Protein AF-A0AAN4LEB9-F1 (afdb_monomer_lite)

Sequence (79 aa):
MPSSGITTGELIRKLLDAECQHIGSKGSHRYFEHAVLPGEKIPVPHAAQLSAKGKDASYIVEKNVKKFLKKIEKAKKLV

Radius of gyration: 12.74 Å; chains: 1; bounding box: 30×28×35 Å

Structure (mmCIF, N/CA/C/O backbone):
data_AF-A0AAN4LEB9-F1
#
_entry.id   AF-A0AAN4LEB9-F1
#
loop_
_atom_site.group_PDB
_atom_site.id
_atom_site.type_symbol
_atom_site.label_atom_id
_atom_site.label_alt_id
_atom_site.label_comp_id
_atom_site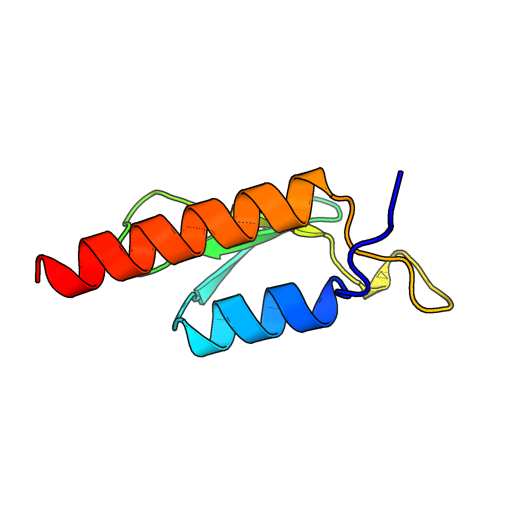.label_asym_id
_atom_site.label_entity_id
_atom_site.label_seq_id
_atom_site.pdbx_PDB_ins_code
_atom_site.Cartn_x
_atom_site.Cartn_y
_atom_site.Cartn_z
_atom_site.occupancy
_atom_site.B_iso_or_equiv
_atom_site.auth_seq_id
_atom_site.auth_comp_id
_atom_site.auth_asym_id
_atom_site.auth_atom_id
_atom_site.pdbx_PDB_model_num
ATOM 1 N N . MET A 1 1 ? 18.140 -15.931 -6.481 1.00 48.03 1 MET A N 1
ATOM 2 C CA . MET A 1 1 ? 16.960 -15.589 -5.652 1.00 48.03 1 MET A CA 1
ATOM 3 C C . MET A 1 1 ? 15.744 -15.648 -6.559 1.00 48.03 1 MET A C 1
ATOM 5 O O . MET A 1 1 ? 15.848 -15.068 -7.633 1.00 48.03 1 MET A O 1
ATOM 9 N N . PRO A 1 2 ? 14.661 -16.369 -6.221 1.00 39.72 2 PRO A N 1
ATOM 10 C CA . PRO A 1 2 ? 13.503 -16.422 -7.098 1.00 39.72 2 PRO A CA 1
ATOM 11 C C . PRO A 1 2 ? 12.832 -15.049 -7.115 1.00 39.72 2 PRO A C 1
ATOM 13 O O . PRO A 1 2 ? 12.425 -14.524 -6.079 1.00 39.72 2 PRO A O 1
ATOM 16 N N . SER A 1 3 ? 12.780 -14.467 -8.306 1.00 45.25 3 SER A N 1
ATOM 17 C CA . SER A 1 3 ? 11.851 -13.409 -8.661 1.00 45.25 3 SER A CA 1
ATOM 18 C C . SER A 1 3 ? 10.432 -13.891 -8.390 1.00 45.25 3 SER A C 1
ATOM 20 O O . SER A 1 3 ? 10.041 -14.956 -8.862 1.00 45.25 3 SER A O 1
ATOM 22 N N . SER A 1 4 ? 9.658 -13.140 -7.617 1.00 52.00 4 SER A N 1
ATOM 23 C CA . SER A 1 4 ? 8.304 -13.541 -7.238 1.00 52.00 4 SER A CA 1
ATOM 24 C C . SER A 1 4 ? 7.299 -13.503 -8.398 1.00 52.00 4 SER A C 1
ATOM 26 O O . SER A 1 4 ? 6.126 -13.798 -8.180 1.00 52.00 4 SER A O 1
ATOM 28 N N . GLY A 1 5 ? 7.708 -13.071 -9.597 1.00 61.94 5 GLY A N 1
ATOM 29 C CA . GLY A 1 5 ? 6.840 -12.871 -10.759 1.00 61.94 5 GLY A CA 1
ATOM 30 C C . GLY A 1 5 ? 5.897 -11.672 -10.629 1.00 61.94 5 GLY A C 1
ATOM 31 O O . GLY A 1 5 ? 5.205 -11.337 -11.584 1.00 61.94 5 GLY A O 1
ATOM 32 N N . ILE A 1 6 ? 5.854 -11.025 -9.458 1.00 70.00 6 ILE A N 1
ATOM 33 C CA . ILE A 1 6 ? 4.982 -9.887 -9.177 1.00 70.00 6 ILE A CA 1
ATOM 34 C C . ILE A 1 6 ? 5.680 -8.606 -9.612 1.00 70.00 6 ILE A C 1
ATOM 36 O O . ILE A 1 6 ? 6.753 -8.230 -9.124 1.00 70.00 6 ILE A O 1
ATOM 40 N N . THR A 1 7 ? 5.022 -7.889 -10.509 1.00 73.56 7 THR A N 1
ATOM 41 C CA . THR A 1 7 ? 5.504 -6.596 -10.980 1.00 73.56 7 THR A CA 1
ATOM 42 C C . THR A 1 7 ? 5.213 -5.492 -9.963 1.00 73.56 7 THR A C 1
ATOM 44 O O . THR A 1 7 ? 4.237 -5.530 -9.210 1.00 73.56 7 THR A O 1
ATOM 47 N N . THR A 1 8 ? 6.018 -4.428 -9.975 1.00 74.94 8 THR A N 1
ATOM 48 C CA . THR A 1 8 ? 5.743 -3.216 -9.181 1.00 74.94 8 THR A CA 1
ATOM 49 C C . THR A 1 8 ? 4.346 -2.647 -9.470 1.00 74.94 8 THR A C 1
ATOM 51 O O . THR A 1 8 ? 3.687 -2.140 -8.566 1.00 74.94 8 THR A O 1
ATOM 54 N N . GLY A 1 9 ? 3.860 -2.778 -10.711 1.00 75.12 9 GLY A N 1
ATOM 55 C CA . GLY A 1 9 ? 2.505 -2.372 -11.095 1.00 75.12 9 GLY A CA 1
ATOM 56 C C . GLY A 1 9 ? 1.410 -3.170 -10.383 1.00 75.12 9 GLY A C 1
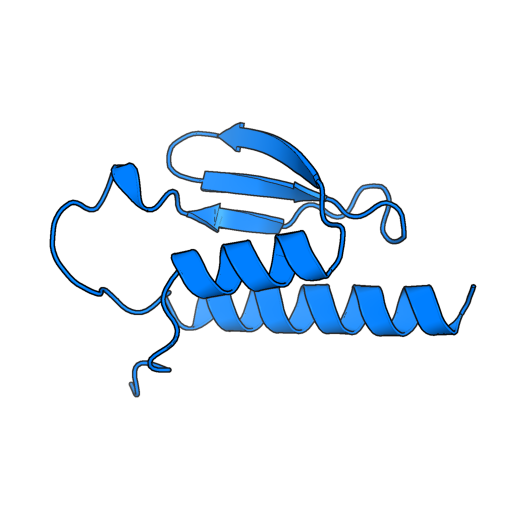ATOM 57 O O . GLY A 1 9 ? 0.428 -2.585 -9.931 1.00 75.12 9 GLY A O 1
ATOM 58 N N . GLU A 1 10 ? 1.588 -4.480 -10.212 1.00 78.94 10 GLU A N 1
ATOM 59 C CA . GLU A 1 10 ? 0.653 -5.316 -9.449 1.00 78.94 10 GLU A CA 1
ATOM 60 C C . GLU A 1 10 ? 0.662 -5.000 -7.953 1.00 78.94 10 GLU A C 1
ATOM 62 O O . GLU A 1 10 ? -0.393 -5.024 -7.322 1.00 78.94 10 GLU A O 1
ATOM 67 N N . LEU A 1 11 ? 1.817 -4.651 -7.376 1.00 79.56 11 LEU A N 1
ATOM 68 C CA . LEU A 1 11 ? 1.876 -4.184 -5.986 1.00 79.56 11 LEU A CA 1
ATOM 69 C C . LEU A 1 11 ? 1.103 -2.877 -5.797 1.00 79.56 11 LEU A C 1
ATOM 71 O O . LEU A 1 11 ? 0.380 -2.737 -4.814 1.00 79.56 11 LEU A O 1
ATOM 75 N N . ILE A 1 12 ? 1.220 -1.945 -6.747 1.00 79.62 12 ILE A N 1
ATOM 76 C CA . ILE A 1 12 ? 0.452 -0.695 -6.728 1.00 79.62 12 ILE A CA 1
ATOM 77 C C . ILE A 1 12 ? -1.044 -0.992 -6.846 1.00 79.62 12 ILE A C 1
ATOM 79 O O . ILE A 1 12 ? -1.815 -0.451 -6.062 1.00 79.62 12 ILE A O 1
ATOM 83 N N . ARG A 1 13 ? -1.460 -1.877 -7.764 1.00 82.12 13 ARG A N 1
ATOM 84 C CA . ARG A 1 13 ? -2.872 -2.285 -7.882 1.00 82.12 13 ARG A CA 1
ATOM 85 C C . ARG A 1 13 ? -3.411 -2.845 -6.569 1.00 82.12 13 ARG A C 1
ATOM 87 O O . ARG A 1 13 ? -4.416 -2.346 -6.096 1.00 82.12 13 ARG A O 1
ATOM 94 N N . LYS A 1 14 ? -2.690 -3.764 -5.917 1.00 83.75 14 LYS A N 1
ATOM 95 C CA . LYS A 1 14 ? -3.099 -4.317 -4.612 1.00 83.75 14 LYS A CA 1
ATOM 96 C C . LYS A 1 14 ? -3.236 -3.258 -3.518 1.00 83.75 14 LYS A C 1
ATOM 98 O O . LYS A 1 14 ? -4.101 -3.384 -2.662 1.00 83.75 14 LYS A O 1
ATOM 103 N N . LEU A 1 15 ? -2.379 -2.237 -3.518 1.00 83.75 15 LEU A N 1
ATOM 104 C CA . LEU A 1 15 ? -2.501 -1.120 -2.580 1.00 83.75 15 LEU A CA 1
ATOM 105 C C . LEU A 1 15 ? -3.741 -0.271 -2.878 1.00 83.75 15 LEU A C 1
ATOM 107 O O . LEU A 1 15 ? -4.444 0.101 -1.945 1.00 83.75 15 LEU A O 1
ATOM 111 N N . LEU A 1 16 ? -4.029 -0.005 -4.153 1.00 83.38 16 LEU A N 1
ATOM 112 C CA . LEU A 1 16 ? -5.230 0.722 -4.569 1.00 83.38 16 LEU A CA 1
ATOM 113 C C . LEU A 1 16 ? -6.514 -0.065 -4.260 1.00 83.38 16 LEU A C 1
ATOM 115 O O . LEU A 1 16 ? -7.444 0.517 -3.714 1.00 83.38 16 LEU A O 1
ATOM 119 N N . ASP A 1 17 ? -6.542 -1.376 -4.528 1.00 84.44 17 ASP A N 1
ATOM 120 C CA . ASP A 1 17 ? -7.651 -2.277 -4.161 1.00 84.44 17 ASP A CA 1
ATOM 121 C C . ASP A 1 17 ? -7.872 -2.318 -2.647 1.00 84.44 17 ASP A C 1
ATOM 123 O O . ASP A 1 17 ? -8.997 -2.440 -2.169 1.00 84.44 17 ASP A O 1
ATOM 127 N N . ALA A 1 18 ? -6.795 -2.185 -1.871 1.00 81.88 18 ALA A N 1
ATOM 128 C CA . ALA A 1 18 ? -6.879 -2.077 -0.427 1.00 81.88 18 ALA A CA 1
ATOM 129 C C . ALA A 1 18 ? -7.351 -0.696 0.051 1.00 81.88 18 ALA A C 1
ATOM 131 O O . ALA A 1 18 ? -7.388 -0.511 1.253 1.00 81.88 18 ALA A O 1
ATOM 132 N N . GLU A 1 19 ? -7.715 0.248 -0.823 1.00 84.75 19 GLU A N 1
ATOM 133 C CA . GLU A 1 19 ? -8.085 1.637 -0.488 1.00 84.75 19 GLU A CA 1
ATOM 134 C C . GLU A 1 19 ? -6.920 2.480 0.065 1.00 84.75 19 GLU A C 1
ATOM 136 O O . GLU A 1 19 ? -7.120 3.473 0.772 1.00 84.75 19 GLU A O 1
ATOM 141 N N . CYS A 1 20 ? -5.675 2.123 -0.267 1.00 85.00 20 CYS A N 1
ATOM 142 C CA . CYS A 1 20 ? -4.532 2.977 0.044 1.00 85.00 20 CYS A CA 1
ATOM 143 C C . CYS A 1 20 ? -4.5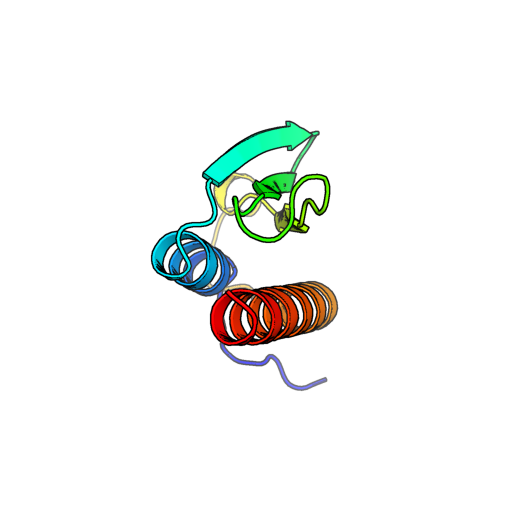10 4.185 -0.901 1.00 85.00 20 CYS A C 1
ATOM 145 O O . CYS A 1 20 ? -4.512 4.043 -2.125 1.00 85.00 20 CYS A O 1
ATOM 147 N N . GLN A 1 21 ? -4.403 5.381 -0.338 1.00 84.62 21 GLN A N 1
ATOM 148 C CA . GLN A 1 21 ? -4.281 6.628 -1.074 1.00 84.62 21 GLN A CA 1
ATOM 149 C C . GLN A 1 21 ? -2.818 7.000 -1.291 1.00 84.62 21 GLN A C 1
ATOM 151 O O . GLN A 1 21 ? -1.960 6.807 -0.431 1.00 84.62 21 GLN A O 1
ATOM 156 N N . HIS A 1 22 ? -2.524 7.557 -2.461 1.00 86.75 22 HIS A N 1
ATOM 157 C CA . HIS A 1 22 ? -1.214 8.121 -2.750 1.00 86.75 22 HIS A CA 1
ATOM 158 C C . HIS A 1 22 ? -1.091 9.504 -2.101 1.00 86.75 22 HIS A C 1
ATOM 160 O O . HIS A 1 22 ? -1.790 10.433 -2.495 1.00 86.75 22 HIS A O 1
ATOM 166 N N . ILE A 1 23 ? -0.174 9.641 -1.145 1.00 86.81 23 ILE A N 1
ATOM 167 C CA . ILE A 1 23 ? 0.011 10.875 -0.360 1.00 86.81 23 ILE A CA 1
ATOM 168 C C . ILE A 1 23 ? 1.150 11.759 -0.870 1.00 86.81 23 ILE A C 1
ATOM 170 O O . ILE A 1 23 ? 1.308 12.897 -0.440 1.00 86.81 23 ILE A O 1
ATOM 174 N N . GLY A 1 24 ? 1.973 11.241 -1.779 1.00 85.75 24 GLY A N 1
ATOM 175 C CA . GLY A 1 24 ? 3.067 11.993 -2.373 1.00 85.75 24 GLY A CA 1
ATOM 176 C C . GLY A 1 24 ? 4.192 11.105 -2.876 1.00 85.75 24 GLY A C 1
ATOM 177 O O . GLY A 1 24 ? 4.223 9.896 -2.659 1.00 85.75 24 GLY A O 1
ATOM 178 N N . SER A 1 25 ? 5.161 11.726 -3.533 1.00 85.75 25 SER A N 1
ATOM 179 C CA . SER A 1 25 ? 6.310 11.049 -4.130 1.00 85.75 25 SER A CA 1
ATOM 180 C C . SER A 1 25 ? 7.612 11.706 -3.686 1.00 85.75 25 SER A C 1
ATOM 182 O O . SER A 1 25 ? 7.708 12.930 -3.654 1.00 85.75 25 SER A O 1
ATOM 184 N N . LYS A 1 26 ? 8.632 10.901 -3.374 1.00 78.88 26 LYS A N 1
ATOM 185 C CA . LYS A 1 26 ? 9.990 11.373 -3.062 1.00 78.88 26 LYS A CA 1
ATOM 186 C C . LYS A 1 26 ? 10.991 10.616 -3.927 1.00 78.88 26 LYS A C 1
ATOM 188 O O . LYS A 1 26 ? 11.143 9.400 -3.793 1.00 78.88 26 LYS A O 1
ATOM 193 N N . GLY A 1 27 ? 11.673 11.339 -4.814 1.00 78.69 27 GLY A N 1
ATOM 194 C CA . GLY A 1 27 ? 12.570 10.740 -5.805 1.00 78.69 27 GLY A CA 1
ATOM 195 C C . GLY A 1 27 ? 11.840 9.698 -6.656 1.00 78.69 27 GLY A C 1
ATOM 196 O O . GLY A 1 27 ? 10.744 9.948 -7.147 1.00 78.69 27 GLY A O 1
ATOM 197 N N . SER A 1 28 ? 12.416 8.502 -6.775 1.00 76.00 28 SER A N 1
ATOM 198 C CA . SER A 1 28 ? 11.836 7.398 -7.550 1.00 76.00 28 SER A CA 1
ATOM 199 C C . SER A 1 28 ? 10.809 6.551 -6.782 1.00 76.00 28 SER A C 1
ATOM 201 O O . SER A 1 28 ? 10.518 5.444 -7.222 1.00 76.00 28 SER A O 1
ATOM 203 N N . HIS A 1 29 ? 10.261 7.021 -5.652 1.00 80.81 29 HIS A N 1
ATOM 204 C CA . HIS A 1 29 ? 9.268 6.290 -4.848 1.00 80.81 29 HIS A CA 1
ATOM 205 C C . HIS A 1 29 ? 7.972 7.089 -4.660 1.00 80.81 29 HIS A C 1
ATOM 207 O O . HIS A 1 29 ? 8.000 8.278 -4.342 1.00 80.81 29 HIS A O 1
ATOM 213 N N . ARG A 1 30 ? 6.832 6.411 -4.806 1.00 83.88 30 ARG A N 1
ATOM 214 C CA . ARG A 1 30 ? 5.491 6.865 -4.422 1.00 83.88 30 ARG A CA 1
ATOM 215 C C . ARG A 1 30 ? 5.152 6.349 -3.031 1.00 83.88 30 ARG A C 1
ATOM 217 O O . ARG A 1 30 ? 5.422 5.193 -2.726 1.00 83.88 30 ARG A O 1
ATOM 224 N N . TYR A 1 31 ? 4.557 7.190 -2.205 1.00 87.38 31 TYR A N 1
ATOM 225 C CA . TYR A 1 31 ? 4.138 6.846 -0.856 1.00 87.38 31 TYR A CA 1
ATOM 226 C C . TYR A 1 31 ? 2.635 6.637 -0.845 1.00 87.38 31 TYR A C 1
ATOM 228 O O . TYR A 1 31 ? 1.878 7.509 -1.275 1.00 87.38 31 TYR A O 1
ATOM 236 N N . PHE A 1 32 ? 2.227 5.479 -0.348 1.00 87.25 32 PHE A N 1
ATOM 237 C CA . PHE A 1 32 ? 0.829 5.149 -0.132 1.00 87.25 32 PHE A CA 1
ATOM 238 C C . PHE A 1 32 ? 0.546 5.091 1.362 1.00 87.25 32 PHE A C 1
ATOM 240 O O . PHE A 1 32 ? 1.371 4.602 2.129 1.00 87.25 32 PHE A O 1
ATOM 247 N N . GLU A 1 33 ? -0.613 5.579 1.764 1.00 88.19 33 GLU A N 1
ATOM 248 C CA . GLU A 1 33 ? -1.123 5.538 3.131 1.00 88.19 33 GLU A CA 1
ATOM 249 C C . GLU A 1 33 ? -2.536 4.966 3.103 1.00 88.19 33 GLU A C 1
ATOM 251 O O . GLU A 1 33 ? -3.241 5.100 2.107 1.00 88.19 33 GLU A O 1
ATOM 256 N N . HIS A 1 34 ? -2.964 4.319 4.180 1.00 85.69 34 HIS A N 1
ATOM 257 C CA . HIS A 1 34 ? -4.333 3.837 4.301 1.00 85.69 34 HIS A CA 1
ATOM 258 C C . HIS A 1 34 ? -4.993 4.476 5.518 1.00 85.69 34 HIS A C 1
ATOM 260 O O . HIS A 1 34 ? -4.406 4.507 6.593 1.00 85.69 34 HIS A O 1
ATOM 266 N N . ALA A 1 35 ? -6.253 4.890 5.372 1.00 81.56 35 ALA A N 1
ATOM 267 C CA . ALA A 1 35 ? -7.074 5.445 6.450 1.00 81.56 35 ALA A CA 1
ATOM 268 C C . ALA A 1 35 ? -7.103 4.625 7.762 1.00 81.56 35 ALA A C 1
ATOM 270 O O . ALA A 1 35 ? -7.239 5.209 8.829 1.00 81.56 35 ALA A O 1
ATOM 271 N N . VAL A 1 36 ? -6.956 3.291 7.711 1.00 81.12 36 VAL A N 1
ATOM 272 C CA . VAL A 1 36 ? -6.946 2.434 8.914 1.00 81.12 36 VAL A CA 1
ATOM 273 C C . VAL A 1 36 ? -5.592 2.395 9.626 1.00 81.12 36 VAL A C 1
ATOM 275 O O . VAL A 1 36 ? -5.510 1.930 10.758 1.00 81.12 36 VAL A O 1
ATOM 278 N N . LEU A 1 37 ? -4.527 2.872 8.976 1.00 78.75 37 LEU A N 1
ATOM 279 C CA . LEU A 1 37 ? -3.189 3.019 9.550 1.00 78.75 37 LEU A CA 1
ATOM 280 C C . LEU A 1 37 ? -2.714 4.472 9.380 1.00 78.75 37 LEU A C 1
ATOM 282 O O . LEU A 1 37 ? -1.771 4.718 8.620 1.00 78.75 37 LEU A O 1
ATOM 286 N N . PRO A 1 38 ? -3.353 5.437 10.067 1.00 74.25 38 PRO A N 1
ATOM 287 C CA . PRO A 1 38 ? -2.953 6.835 9.983 1.00 74.25 38 PRO A CA 1
ATOM 288 C C . PRO A 1 38 ? -1.497 6.989 10.446 1.00 74.25 38 PRO A C 1
ATOM 290 O O . PRO A 1 38 ? -1.121 6.563 11.539 1.00 74.25 38 PRO A O 1
ATOM 293 N N . GLY A 1 39 ? -0.661 7.568 9.590 1.00 77.38 39 GLY A N 1
ATOM 294 C CA . GLY A 1 39 ? 0.770 7.775 9.796 1.00 77.38 39 GLY A CA 1
ATOM 295 C C . GLY A 1 39 ? 1.681 6.674 9.244 1.00 77.38 39 GLY A C 1
ATOM 296 O O . GLY A 1 39 ? 2.890 6.907 9.124 1.00 77.38 39 GLY A O 1
ATOM 297 N N . GLU A 1 40 ? 1.165 5.496 8.864 1.00 81.62 40 GLU A N 1
ATOM 298 C CA . GLU A 1 40 ? 1.989 4.441 8.260 1.00 81.62 40 GLU A CA 1
ATOM 299 C C . GLU A 1 40 ? 1.977 4.558 6.729 1.00 81.62 40 GLU A C 1
ATOM 301 O O . GLU A 1 40 ? 1.005 4.229 6.053 1.00 81.62 40 GLU A O 1
ATOM 306 N N . LYS A 1 41 ? 3.106 5.015 6.174 1.00 84.81 41 LYS A N 1
ATOM 307 C CA . LYS A 1 41 ? 3.300 5.188 4.730 1.00 84.81 41 LYS A CA 1
ATOM 308 C C . LYS A 1 41 ? 4.207 4.119 4.142 1.00 84.81 41 LYS A C 1
ATOM 310 O O . LYS A 1 41 ? 5.319 3.901 4.631 1.00 84.81 41 LYS A O 1
ATOM 315 N N . ILE A 1 42 ? 3.777 3.506 3.044 1.00 83.94 42 ILE A N 1
ATOM 316 C CA . ILE A 1 42 ? 4.571 2.530 2.305 1.00 83.94 42 ILE A CA 1
ATOM 317 C C . ILE A 1 42 ? 5.197 3.146 1.045 1.00 83.94 42 ILE A C 1
ATOM 319 O O . ILE A 1 42 ? 4.472 3.601 0.158 1.00 83.94 42 ILE A O 1
ATOM 323 N N . PRO A 1 43 ? 6.540 3.170 0.936 1.00 85.06 43 PRO A N 1
ATOM 324 C CA . PRO A 1 43 ? 7.215 3.583 -0.285 1.00 85.06 43 PRO A CA 1
ATOM 325 C C . PRO A 1 43 ? 7.190 2.455 -1.324 1.00 85.06 43 PRO A C 1
ATOM 327 O O . PRO A 1 43 ? 7.634 1.337 -1.062 1.00 85.06 43 PRO A O 1
ATOM 330 N N . VAL A 1 44 ? 6.731 2.767 -2.532 1.00 81.62 44 VAL A N 1
ATOM 331 C CA . VAL A 1 44 ? 6.717 1.868 -3.688 1.00 81.62 44 VAL A CA 1
ATOM 332 C C . VAL A 1 44 ? 7.411 2.558 -4.861 1.00 81.62 44 VAL A C 1
ATOM 334 O O . VAL A 1 44 ? 7.059 3.692 -5.187 1.00 81.62 44 VAL A O 1
ATOM 337 N N . PRO A 1 45 ? 8.406 1.930 -5.506 1.00 75.75 45 PRO A N 1
ATOM 338 C CA . PRO A 1 45 ? 9.130 2.558 -6.600 1.00 75.75 45 PRO A CA 1
ATOM 339 C C . PRO A 1 45 ? 8.216 2.886 -7.790 1.00 75.75 45 PRO A C 1
ATOM 341 O O . PRO A 1 45 ? 7.261 2.173 -8.097 1.00 75.75 45 PRO A O 1
ATOM 344 N N . HIS A 1 46 ? 8.513 3.986 -8.476 1.00 70.06 46 HIS A N 1
ATOM 345 C CA . HIS A 1 46 ? 7.796 4.415 -9.665 1.00 70.06 46 HIS A CA 1
ATOM 346 C C . HIS A 1 46 ? 8.229 3.575 -10.868 1.00 70.06 46 HIS A C 1
ATOM 348 O O . HIS A 1 46 ? 9.402 3.565 -11.237 1.00 70.06 46 HIS A O 1
ATOM 354 N N . ALA A 1 47 ? 7.272 2.911 -11.520 1.00 60.03 47 ALA A N 1
ATOM 355 C CA . ALA A 1 47 ? 7.548 2.108 -12.711 1.00 60.03 47 ALA A CA 1
ATOM 356 C C . ALA A 1 47 ? 8.128 2.937 -13.878 1.00 60.03 47 ALA A C 1
ATOM 358 O O . ALA A 1 47 ? 8.850 2.393 -14.705 1.00 60.03 47 ALA A O 1
ATOM 359 N N . ALA A 1 48 ? 7.866 4.252 -13.941 1.00 48.78 48 ALA A N 1
ATOM 360 C CA . ALA A 1 48 ? 8.200 5.049 -15.124 1.00 48.78 48 ALA A CA 1
ATOM 361 C C . ALA A 1 48 ? 9.678 5.461 -15.252 1.00 48.78 48 ALA A C 1
ATOM 363 O O . ALA A 1 48 ? 10.052 5.983 -16.295 1.00 48.78 48 ALA A O 1
ATOM 364 N N . GLN A 1 49 ? 10.528 5.240 -14.240 1.00 46.00 49 GLN A N 1
ATOM 365 C CA . GLN A 1 49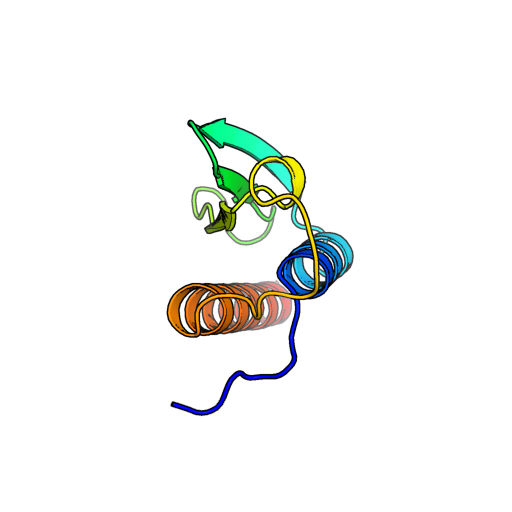 ? 11.964 5.555 -14.353 1.00 46.00 49 GLN A CA 1
ATOM 366 C C . GLN A 1 49 ? 12.833 4.331 -14.691 1.00 46.00 49 GLN A C 1
ATOM 368 O O . GLN A 1 49 ? 14.008 4.474 -15.013 1.00 46.00 49 GLN A O 1
ATOM 373 N N . LEU A 1 50 ? 12.246 3.130 -14.688 1.00 46.09 50 LEU A N 1
ATOM 374 C CA . LEU A 1 50 ? 12.860 1.902 -15.192 1.00 46.09 50 LEU A CA 1
ATOM 375 C C . LEU A 1 50 ? 12.134 1.500 -16.474 1.00 46.09 50 LEU A C 1
ATOM 377 O O . LEU A 1 50 ? 11.311 0.587 -16.497 1.00 46.09 50 LEU A O 1
ATOM 381 N N . SER A 1 51 ? 12.423 2.242 -17.542 1.00 41.34 51 SER A N 1
ATOM 382 C CA . SER A 1 51 ? 12.046 1.848 -18.893 1.00 41.34 51 SER A CA 1
ATOM 383 C C . SER A 1 51 ? 12.500 0.409 -19.177 1.00 41.34 51 SER A C 1
ATOM 385 O O . SER A 1 51 ? 13.605 0.007 -18.810 1.00 41.34 51 SER A O 1
ATOM 387 N N . ALA A 1 52 ? 11.625 -0.308 -19.880 1.00 38.06 52 ALA A N 1
ATOM 388 C CA . ALA A 1 52 ? 11.818 -1.594 -20.540 1.00 38.06 52 ALA A CA 1
ATOM 389 C C . ALA A 1 52 ? 11.798 -2.868 -19.665 1.00 38.06 52 ALA A C 1
ATOM 391 O O . ALA A 1 52 ? 12.792 -3.284 -19.079 1.00 38.06 52 ALA A O 1
ATOM 392 N N . LYS A 1 53 ? 10.657 -3.570 -19.761 1.00 42.50 53 LYS A N 1
ATOM 393 C CA . LYS A 1 53 ? 10.446 -5.008 -19.505 1.00 42.50 53 LYS A CA 1
ATOM 394 C C . LYS A 1 53 ? 10.543 -5.467 -18.048 1.00 42.50 53 LYS A C 1
ATOM 396 O O . LYS A 1 53 ? 11.620 -5.771 -17.558 1.00 42.50 53 LYS A O 1
ATOM 401 N N . GLY A 1 54 ? 9.374 -5.627 -17.417 1.00 47.78 54 GLY A N 1
ATOM 402 C CA . GLY A 1 54 ? 9.097 -6.747 -16.507 1.00 47.78 54 GLY A CA 1
ATOM 403 C C . GLY A 1 54 ? 10.153 -7.053 -15.446 1.00 47.78 54 GLY A C 1
ATOM 404 O O . GLY A 1 54 ? 10.405 -8.222 -15.181 1.00 47.78 54 GLY A O 1
ATOM 405 N N . LYS A 1 55 ? 10.794 -6.035 -14.861 1.00 52.41 55 LYS A N 1
ATOM 406 C CA . LYS A 1 55 ? 11.659 -6.264 -13.708 1.00 52.41 55 LYS A CA 1
ATOM 407 C C . LYS A 1 55 ? 10.759 -6.507 -12.514 1.00 52.41 55 LYS A C 1
ATOM 409 O O . LYS A 1 55 ? 9.991 -5.624 -12.123 1.00 52.41 55 LYS A O 1
ATOM 414 N N . ASP A 1 56 ? 10.844 -7.724 -11.997 1.00 55.78 56 ASP A N 1
ATOM 415 C CA . ASP A 1 56 ? 10.212 -8.122 -10.753 1.00 55.78 56 ASP A CA 1
ATOM 416 C C . ASP A 1 56 ? 10.430 -7.049 -9.695 1.00 55.78 56 ASP A C 1
ATOM 418 O O . ASP A 1 56 ? 11.523 -6.478 -9.574 1.00 55.78 56 ASP A O 1
ATOM 422 N N . ALA A 1 57 ? 9.380 -6.758 -8.930 1.00 61.25 57 ALA A N 1
ATO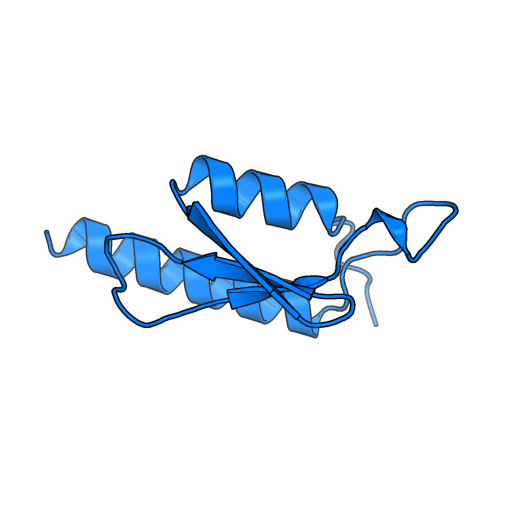M 423 C CA . ALA A 1 57 ? 9.556 -5.940 -7.749 1.00 61.25 57 ALA A CA 1
ATOM 424 C C . ALA A 1 57 ? 10.652 -6.584 -6.892 1.00 61.25 57 ALA A C 1
ATOM 426 O O . ALA A 1 57 ? 10.640 -7.795 -6.662 1.00 61.25 57 ALA A O 1
ATOM 427 N N . SER A 1 58 ? 11.610 -5.785 -6.414 1.00 65.62 58 SER A N 1
ATOM 428 C CA . SER A 1 58 ? 12.613 -6.296 -5.483 1.00 65.62 58 SER A CA 1
ATOM 429 C C . SER A 1 58 ? 11.894 -7.020 -4.348 1.00 65.62 58 SER A C 1
ATOM 431 O O . SER A 1 58 ? 10.969 -6.464 -3.756 1.00 65.62 58 SER A O 1
ATOM 433 N N . TYR A 1 59 ? 12.337 -8.231 -4.014 1.00 70.31 59 TYR A N 1
ATOM 434 C CA . TYR A 1 59 ? 11.742 -9.069 -2.964 1.00 70.31 59 TYR A CA 1
ATOM 435 C C . TYR A 1 59 ? 11.470 -8.304 -1.650 1.00 70.31 59 TYR A C 1
ATOM 437 O O . TYR A 1 59 ? 10.488 -8.545 -0.950 1.00 70.31 59 TYR A O 1
ATOM 445 N N . ILE A 1 60 ? 12.316 -7.317 -1.340 1.00 72.00 60 ILE A N 1
ATOM 446 C CA . ILE A 1 60 ? 12.173 -6.409 -0.196 1.00 72.00 60 ILE A CA 1
ATOM 447 C C . ILE A 1 60 ? 10.889 -5.564 -0.286 1.00 72.00 60 ILE A C 1
ATOM 449 O O . ILE A 1 60 ? 10.164 -5.447 0.702 1.00 72.00 60 ILE A O 1
ATOM 453 N N . VAL A 1 61 ? 10.590 -4.993 -1.456 1.00 74.50 61 VAL A N 1
ATOM 454 C CA . VAL A 1 61 ? 9.393 -4.170 -1.698 1.00 74.50 61 VAL A CA 1
ATOM 455 C C . VAL A 1 61 ? 8.143 -5.026 -1.558 1.00 74.50 61 VAL A C 1
ATOM 457 O O . VAL A 1 61 ? 7.235 -4.657 -0.822 1.00 74.50 61 VAL A O 1
ATOM 460 N N . GLU A 1 62 ? 8.112 -6.204 -2.178 1.00 77.81 62 GLU A N 1
ATOM 461 C CA . GLU A 1 62 ? 6.968 -7.107 -2.055 1.00 77.81 62 GLU A CA 1
ATOM 462 C C . GLU A 1 62 ? 6.738 -7.557 -0.611 1.00 77.81 62 GLU A C 1
ATOM 464 O O . GLU A 1 62 ? 5.601 -7.546 -0.136 1.00 77.81 62 GLU A O 1
ATOM 469 N N . LYS A 1 63 ? 7.800 -7.922 0.115 1.00 81.00 63 LYS A N 1
ATOM 470 C CA . LYS A 1 63 ? 7.694 -8.305 1.527 1.00 81.00 63 LYS A CA 1
ATOM 471 C C . LYS A 1 63 ? 7.139 -7.158 2.372 1.00 81.00 63 LYS A C 1
ATOM 473 O O . LYS A 1 63 ? 6.296 -7.402 3.236 1.00 81.00 63 LYS A O 1
ATOM 478 N N . ASN A 1 64 ? 7.564 -5.922 2.107 1.00 81.62 64 ASN A N 1
ATOM 479 C CA . ASN A 1 64 ? 7.036 -4.735 2.778 1.00 81.62 64 ASN A CA 1
ATOM 480 C C . ASN A 1 64 ? 5.562 -4.492 2.433 1.00 81.62 64 ASN A C 1
ATOM 482 O O . ASN A 1 64 ? 4.766 -4.298 3.348 1.00 81.62 64 ASN A O 1
ATOM 486 N N . VAL A 1 65 ? 5.174 -4.589 1.157 1.00 82.06 65 VAL A N 1
ATOM 487 C CA . VAL A 1 65 ? 3.777 -4.418 0.718 1.00 82.06 65 VAL A CA 1
ATOM 488 C C . VAL A 1 65 ? 2.878 -5.491 1.315 1.00 82.06 65 VAL A C 1
ATOM 490 O O . VAL A 1 65 ? 1.858 -5.166 1.913 1.00 82.06 65 VAL A O 1
ATOM 493 N N . LYS A 1 66 ? 3.282 -6.764 1.271 1.00 83.00 66 LYS A N 1
ATOM 494 C CA . LYS A 1 66 ? 2.545 -7.860 1.919 1.00 83.00 66 LYS A CA 1
ATOM 495 C C . LYS A 1 66 ? 2.404 -7.645 3.427 1.00 83.00 66 LYS A C 1
ATOM 497 O O . LYS A 1 66 ? 1.346 -7.921 3.985 1.00 83.00 66 LYS A O 1
ATOM 502 N N . LYS A 1 67 ? 3.452 -7.160 4.103 1.00 85.69 67 LYS A N 1
ATOM 503 C CA . LYS A 1 67 ? 3.403 -6.869 5.544 1.00 85.69 67 LYS A CA 1
ATOM 504 C C . LYS A 1 67 ? 2.449 -5.712 5.852 1.00 85.69 67 LYS A C 1
ATOM 506 O O . LYS A 1 67 ? 1.709 -5.802 6.825 1.00 85.69 67 LYS A O 1
ATOM 511 N N . PHE A 1 68 ? 2.450 -4.672 5.024 1.00 85.38 68 PHE A N 1
ATOM 512 C CA . PHE A 1 68 ? 1.559 -3.521 5.154 1.00 85.38 68 PHE A CA 1
ATOM 513 C C . PHE A 1 68 ? 0.095 -3.906 4.918 1.00 85.38 68 PHE A C 1
ATOM 515 O O . PHE A 1 68 ? -0.745 -3.633 5.767 1.00 85.38 68 PHE A O 1
ATOM 522 N N . LEU A 1 69 ? -0.197 -4.659 3.854 1.00 83.31 69 LEU A N 1
ATOM 523 C CA . LEU A 1 69 ? -1.539 -5.188 3.586 1.00 83.31 69 LEU A CA 1
ATOM 524 C C . LEU A 1 69 ? -2.047 -6.076 4.730 1.00 83.31 69 LEU A C 1
ATOM 526 O O . LEU A 1 69 ? -3.163 -5.886 5.194 1.00 83.31 69 LEU A O 1
ATOM 530 N N . LYS A 1 70 ? -1.210 -6.967 5.281 1.00 86.25 70 LYS A N 1
ATOM 531 C CA . LYS A 1 70 ? -1.595 -7.763 6.461 1.00 86.25 70 LYS A CA 1
ATOM 532 C C . LYS A 1 70 ? -1.916 -6.905 7.685 1.00 86.25 70 LYS A C 1
ATOM 534 O O . LYS A 1 70 ? -2.791 -7.265 8.469 1.00 86.25 70 LYS A O 1
ATOM 539 N N . LYS A 1 71 ? -1.192 -5.799 7.893 1.00 84.31 71 LYS A N 1
ATOM 540 C CA . LYS A 1 71 ? -1.504 -4.853 8.973 1.00 84.31 71 LYS A CA 1
ATOM 541 C C . LYS A 1 71 ? -2.833 -4.149 8.721 1.00 84.31 71 LYS A C 1
ATOM 543 O O . LYS A 1 71 ? -3.615 -4.046 9.657 1.00 84.31 71 LYS A O 1
ATOM 548 N N . ILE A 1 72 ? -3.091 -3.728 7.483 1.00 84.00 72 ILE A N 1
ATOM 549 C CA . ILE A 1 72 ? -4.368 -3.143 7.061 1.00 84.00 72 ILE A CA 1
ATOM 550 C C . ILE A 1 72 ? -5.512 -4.118 7.321 1.00 84.00 72 ILE A C 1
ATOM 552 O O . ILE A 1 72 ? -6.474 -3.739 7.970 1.00 84.00 72 ILE A O 1
ATOM 556 N N . GLU A 1 73 ? -5.407 -5.375 6.883 1.00 82.56 73 GLU A N 1
ATOM 557 C CA . GLU A 1 73 ? -6.444 -6.390 7.114 1.00 82.56 73 GLU A CA 1
ATOM 558 C C . GLU A 1 73 ? -6.681 -6.626 8.607 1.00 82.56 73 GLU A C 1
ATOM 560 O O . GLU A 1 73 ? -7.822 -6.717 9.057 1.00 82.56 73 GLU A O 1
ATOM 565 N N . LYS A 1 74 ? -5.604 -6.684 9.401 1.00 82.44 74 LYS A N 1
ATOM 566 C CA . LYS A 1 74 ? -5.709 -6.822 10.855 1.00 82.44 74 LYS A CA 1
ATOM 567 C C . LYS A 1 74 ? -6.375 -5.603 11.499 1.00 82.44 74 LYS A C 1
ATOM 569 O O . LYS A 1 74 ? -7.155 -5.789 12.424 1.00 82.44 74 LYS A O 1
ATOM 574 N N . ALA A 1 75 ? -6.073 -4.395 11.023 1.00 77.88 75 ALA A N 1
ATOM 575 C CA . ALA A 1 75 ? -6.690 -3.158 11.488 1.00 77.88 75 ALA A CA 1
ATOM 576 C C . ALA A 1 75 ? -8.168 -3.082 11.072 1.00 77.88 75 ALA A C 1
ATOM 578 O O . ALA A 1 75 ? -9.005 -2.842 11.929 1.00 77.88 75 ALA A O 1
ATOM 579 N N . LYS A 1 76 ? -8.507 -3.400 9.812 1.00 74.62 76 LYS A N 1
ATOM 580 C CA . LYS A 1 76 ? -9.894 -3.492 9.317 1.00 74.62 76 LYS A CA 1
ATOM 581 C C . LYS A 1 76 ? -10.728 -4.514 10.087 1.00 74.62 76 LYS A C 1
ATOM 583 O O . LYS A 1 76 ? -11.900 -4.273 10.291 1.00 74.62 76 LYS A O 1
ATOM 588 N N . LYS A 1 77 ? -10.148 -5.641 10.519 1.00 71.81 77 LYS A N 1
ATOM 589 C CA . LYS A 1 77 ? -10.855 -6.656 11.326 1.00 71.81 77 LYS A CA 1
ATOM 590 C C . LYS A 1 77 ? -11.112 -6.216 12.778 1.00 71.81 77 LYS A C 1
ATOM 592 O O . LYS A 1 77 ? -11.880 -6.866 13.480 1.00 71.81 77 LYS A O 1
ATOM 597 N N . LEU A 1 78 ? -10.408 -5.187 13.247 1.00 57.59 78 LEU A N 1
ATOM 598 C CA . LEU A 1 78 ? -10.515 -4.641 14.604 1.00 57.59 78 LEU A CA 1
ATOM 599 C C . LEU A 1 78 ? -11.469 -3.439 14.693 1.00 57.59 78 LEU A C 1
ATOM 601 O O . LEU A 1 78 ? -11.804 -3.042 15.807 1.00 57.59 78 LEU A O 1
ATOM 605 N N . VAL A 1 79 ? -11.864 -2.880 13.544 1.00 51.62 79 VAL A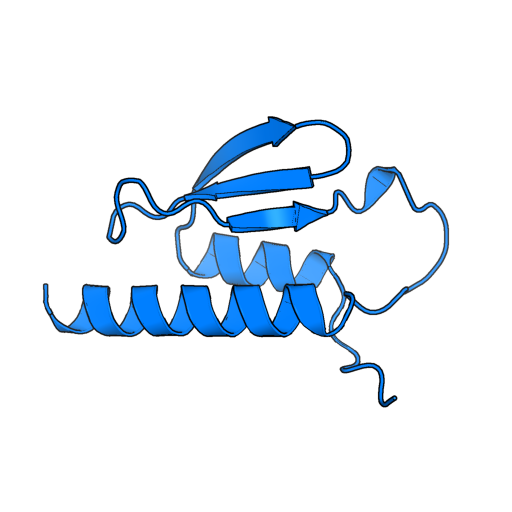 N 1
ATOM 606 C CA . VAL A 1 79 ? -12.894 -1.840 13.390 1.00 51.62 79 VAL A CA 1
ATOM 607 C C . VAL A 1 79 ? -14.230 -2.517 13.115 1.00 51.62 79 VAL A C 1
ATOM 609 O O . VAL A 1 79 ? -15.233 -2.060 13.701 1.00 51.62 79 VAL A O 1
#

Foldseek 3Di:
DDQPLAALVNLVVVCVVLVWDFPDDDPQWTWTHHPLGPPDIQTGGHPVVDPDDRDRGDPVSVVSSVVVSVVSVVSVVVD

pLDDT: mean 73.61, std 14.12, range [38.06, 88.19]

Secondary structure (DSSP, 8-state):
----S-BHHHHHHHHHHTT-EEEEEETTEEEEE-TTSTT-EEEEE-GGGS-SS--B--HHHHHHHHHHHHHHHHHHTT-